Protein AF-A0A2X0VNX8-F1 (afdb_monomer)

Organism: NCBI:txid1660

Radius of gyration: 17.77 Å; Cα contacts (8 Å, |Δi|>4): 213; chains: 1; bounding box: 69×38×39 Å

Nearest PDB structures (foldseek):
  7u6z-assembly1_B  TM=7.159E-01  e=6.654E-01  Bordetella pertussis
  7ski-assembly2_B  TM=7.056E-01  e=8.041E-01  Bordetella pertussis
  7skk-assembly2_B  TM=7.018E-01  e=7.549E-01  Bordetella pertussis
  7vpd-assembly1_C  TM=4.291E-01  e=1.035E+00  Streptomyces coelicolor A3(2)
  7olc-assembly1_Lo  TM=3.989E-01  e=5.343E+00  Thermochaetoides thermophila DSM 1495

Sequence (149 aa):
MNAATTAQQRTSDTGKTRIRARIAHVGSEYRKDVTSGTCELCIADWSASIRDISFELTDVNTGATWQATTPTPHVDRWNDIWEVCVNPFQLSKALAHVSLVVDIDRLNDEDGRALIALGILEAVEACTRASAMVERLDGAYIHDDDWGE

Mean predicted aligned error: 11.37 Å

pLDDT: mean 73.62, std 20.5, range [32.38, 97.0]

Structure (mmCIF, N/CA/C/O backbone):
data_AF-A0A2X0VNX8-F1
#
_entry.id   AF-A0A2X0VNX8-F1
#
loop_
_atom_site.group_PDB
_atom_site.id
_atom_site.type_symbol
_atom_site.label_atom_id
_atom_site.label_alt_id
_atom_site.label_comp_id
_atom_site.label_asym_id
_atom_site.label_entity_id
_atom_site.label_seq_id
_atom_site.pdbx_PDB_ins_code
_atom_site.Cartn_x
_atom_site.Cartn_y
_atom_site.Cartn_z
_atom_site.occupancy
_atom_site.B_iso_or_equiv
_atom_site.auth_seq_id
_atom_site.auth_comp_id
_atom_site.auth_asym_id
_atom_site.auth_atom_id
_atom_site.pdbx_PDB_model_num
ATOM 1 N N . MET A 1 1 ? -48.510 -3.781 13.113 1.00 36.06 1 MET A N 1
ATOM 2 C CA . MET A 1 1 ? -47.719 -4.031 11.890 1.00 36.06 1 MET A CA 1
ATOM 3 C C . MET A 1 1 ? -46.326 -3.515 12.189 1.00 36.06 1 MET A C 1
ATOM 5 O O . MET A 1 1 ? -46.165 -2.317 12.365 1.00 36.06 1 MET A O 1
ATOM 9 N N . ASN A 1 2 ? -45.396 -4.433 12.448 1.00 32.38 2 ASN A N 1
ATOM 10 C CA . ASN A 1 2 ? -44.139 -4.147 13.138 1.00 32.38 2 ASN A CA 1
ATOM 11 C C . ASN A 1 2 ? -43.042 -3.774 12.138 1.00 32.38 2 ASN A C 1
ATOM 13 O O . ASN A 1 2 ? -42.879 -4.447 11.122 1.00 32.38 2 ASN A O 1
ATOM 17 N N . ALA A 1 3 ? -42.309 -2.707 12.455 1.00 34.09 3 ALA A N 1
ATOM 18 C CA . ALA A 1 3 ? -41.116 -2.285 11.743 1.00 34.09 3 ALA A CA 1
ATOM 19 C C . ALA A 1 3 ? -40.007 -3.328 11.939 1.00 34.09 3 ALA A C 1
ATOM 21 O O . ALA A 1 3 ? -39.673 -3.685 13.070 1.00 34.09 3 ALA A O 1
ATOM 22 N N . ALA A 1 4 ? -39.458 -3.829 10.835 1.00 35.97 4 ALA A N 1
ATOM 23 C CA . ALA A 1 4 ? -38.270 -4.663 10.846 1.00 35.97 4 ALA A CA 1
ATOM 24 C C . ALA A 1 4 ? -37.047 -3.758 11.041 1.00 35.97 4 ALA A C 1
ATOM 26 O O . ALA A 1 4 ? -36.583 -3.108 10.108 1.00 35.97 4 ALA A O 1
ATOM 27 N N . THR A 1 5 ? -36.550 -3.690 12.273 1.00 37.38 5 THR A N 1
ATOM 28 C CA . THR A 1 5 ? -35.223 -3.147 12.560 1.00 37.38 5 THR A CA 1
ATOM 29 C C . THR A 1 5 ? -34.203 -4.180 12.107 1.00 37.38 5 THR A C 1
ATOM 31 O O . THR A 1 5 ? -34.042 -5.223 12.742 1.00 37.38 5 THR A O 1
ATOM 34 N N . THR A 1 6 ? -33.534 -3.912 10.990 1.00 38.69 6 THR A N 1
ATOM 35 C CA . THR A 1 6 ? -32.386 -4.687 10.524 1.00 38.69 6 THR A CA 1
ATOM 36 C C . THR A 1 6 ? -31.292 -4.589 11.584 1.00 38.69 6 THR A C 1
ATOM 38 O O . THR A 1 6 ? -30.660 -3.547 11.751 1.00 38.69 6 THR A O 1
ATOM 41 N N . ALA A 1 7 ? -31.105 -5.663 12.351 1.00 37.47 7 ALA A N 1
ATOM 42 C CA . ALA A 1 7 ? -29.974 -5.820 13.249 1.00 37.47 7 ALA A CA 1
ATOM 43 C C . ALA A 1 7 ? -28.714 -5.953 12.388 1.00 37.47 7 ALA A C 1
ATOM 45 O O . ALA A 1 7 ? -28.382 -7.026 11.894 1.00 37.47 7 ALA A O 1
ATOM 46 N N . GLN A 1 8 ? -28.054 -4.823 12.152 1.00 43.25 8 GLN A N 1
ATOM 47 C CA .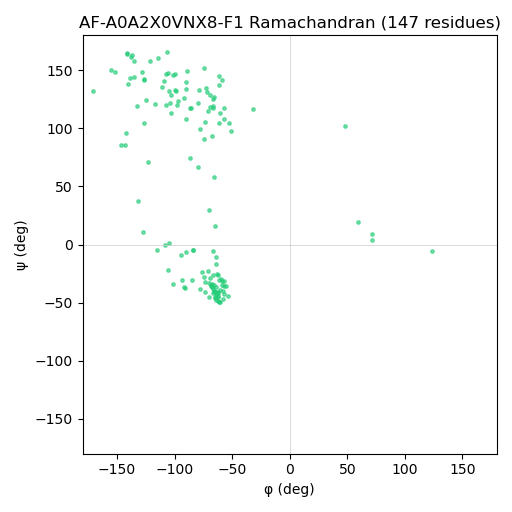 GLN A 1 8 ? -26.750 -4.766 11.516 1.00 43.25 8 GLN A CA 1
ATOM 48 C C . GLN A 1 8 ? -25.774 -5.544 12.401 1.00 43.25 8 GLN A C 1
ATOM 50 O O . GLN A 1 8 ? -25.537 -5.166 13.550 1.00 43.25 8 GLN A O 1
ATOM 55 N N . GLN A 1 9 ? -25.283 -6.670 11.879 1.00 41.38 9 GLN A N 1
ATOM 56 C CA . GLN A 1 9 ? -24.280 -7.526 12.503 1.00 41.38 9 GLN A CA 1
ATOM 57 C C . GLN A 1 9 ? -23.072 -6.691 12.943 1.00 41.38 9 GLN A C 1
ATOM 59 O O . GLN A 1 9 ? -22.173 -6.397 12.165 1.00 41.38 9 GLN A O 1
ATOM 64 N N . ARG A 1 10 ? -23.052 -6.322 14.225 1.00 44.16 10 ARG A N 1
ATOM 65 C CA . ARG A 1 10 ? -21.828 -6.091 14.987 1.00 44.16 10 ARG A CA 1
ATOM 66 C C . ARG A 1 10 ? -21.409 -7.439 15.557 1.00 44.16 10 ARG A C 1
ATOM 68 O O . ARG A 1 10 ? -21.627 -7.722 16.731 1.00 44.16 10 ARG A O 1
ATOM 75 N N . THR A 1 11 ? -20.877 -8.303 14.704 1.00 44.53 11 THR A N 1
ATOM 76 C CA . THR A 1 11 ? -19.912 -9.296 15.173 1.00 44.53 11 THR A CA 1
ATOM 77 C C . THR A 1 11 ? -18.686 -8.511 15.608 1.00 44.53 11 THR A C 1
ATOM 79 O O . THR A 1 11 ? -18.135 -7.743 14.830 1.00 44.53 11 THR A O 1
ATOM 82 N N . SER A 1 12 ? -18.355 -8.604 16.887 1.00 46.59 12 SER A N 1
ATOM 83 C CA . SER A 1 12 ? -17.299 -7.839 17.534 1.00 46.59 12 SER A CA 1
ATOM 84 C C . SER A 1 12 ? -15.941 -8.060 16.847 1.00 46.59 12 SER A C 1
ATOM 86 O O . SER A 1 12 ? -15.354 -9.129 16.984 1.00 46.59 12 SER A O 1
ATOM 88 N N . ASP A 1 13 ? -15.469 -7.032 16.129 1.00 54.34 13 ASP A N 1
ATOM 89 C CA . ASP A 1 13 ? -14.115 -6.828 15.576 1.00 54.34 13 ASP A CA 1
ATOM 90 C C . ASP A 1 13 ? -13.073 -6.668 16.703 1.00 54.34 13 ASP A C 1
ATOM 92 O O . ASP A 1 13 ? -12.409 -5.639 16.844 1.00 54.34 13 ASP A O 1
ATOM 96 N N . THR A 1 14 ? -12.949 -7.650 17.590 1.00 63.06 14 THR A N 1
ATOM 97 C CA . THR A 1 14 ? -11.932 -7.599 18.645 1.00 63.06 14 THR A CA 1
ATOM 98 C C . THR A 1 14 ? -10.573 -7.892 18.010 1.00 63.06 14 THR A C 1
ATOM 100 O O . THR A 1 14 ? -10.195 -9.049 17.882 1.00 63.06 14 THR A O 1
ATOM 103 N N . GLY A 1 15 ? -9.878 -6.845 17.561 1.00 81.06 15 GLY A N 1
ATOM 104 C CA . GLY A 1 15 ? -8.528 -6.938 16.995 1.00 81.06 15 GLY A CA 1
ATOM 105 C C . GLY A 1 15 ? -8.365 -6.374 15.584 1.00 81.06 15 GLY A C 1
ATOM 106 O O . GLY A 1 15 ? -7.236 -6.282 15.126 1.00 81.06 15 GLY A O 1
ATOM 107 N N . LYS A 1 16 ? -9.435 -5.940 14.903 1.00 90.44 16 LYS A N 1
ATOM 108 C CA . LYS A 1 16 ? -9.335 -5.327 13.566 1.00 90.44 16 LYS A CA 1
ATOM 109 C C . LYS A 1 16 ? -9.406 -3.809 13.636 1.00 90.44 16 LYS A C 1
ATOM 111 O O . LYS A 1 16 ? -10.142 -3.248 14.447 1.00 90.44 16 LYS A O 1
ATOM 116 N N . THR A 1 17 ? -8.689 -3.141 12.743 1.00 93.62 17 THR A N 1
ATOM 117 C CA . THR A 1 17 ? -8.809 -1.703 12.529 1.00 93.62 17 THR A CA 1
ATOM 118 C C . THR A 1 17 ? -8.790 -1.337 11.051 1.00 93.62 17 THR A C 1
ATOM 120 O O . THR A 1 17 ? -8.381 -2.119 10.195 1.00 93.62 17 THR A O 1
ATOM 123 N N . ARG A 1 18 ? -9.267 -0.130 10.744 1.00 96.38 18 ARG A N 1
ATOM 124 C CA . ARG A 1 18 ? -9.279 0.428 9.397 1.00 96.38 18 ARG A CA 1
ATOM 125 C C . ARG A 1 18 ? -8.161 1.448 9.248 1.00 96.38 18 ARG A C 1
ATOM 127 O O . ARG A 1 18 ? -8.094 2.402 10.022 1.00 96.38 18 ARG A O 1
ATOM 134 N N . ILE A 1 19 ? -7.353 1.299 8.206 1.00 96.19 19 ILE A N 1
ATOM 135 C CA . ILE A 1 19 ? -6.232 2.190 7.909 1.00 96.19 19 ILE A CA 1
ATOM 136 C C . ILE A 1 19 ? -6.363 2.837 6.527 1.00 96.19 19 ILE A C 1
ATOM 138 O O . ILE A 1 19 ? -7.031 2.324 5.627 1.00 96.19 19 ILE A O 1
ATOM 142 N N . ARG A 1 20 ? -5.683 3.967 6.352 1.00 96.69 20 ARG A N 1
ATOM 143 C CA . ARG A 1 20 ? -5.268 4.506 5.055 1.00 96.69 20 ARG A CA 1
ATOM 144 C C . ARG A 1 20 ? -3.777 4.269 4.904 1.00 96.69 20 ARG A C 1
ATOM 146 O O . ARG A 1 20 ? -3.023 4.595 5.814 1.00 96.69 20 ARG A O 1
ATOM 153 N N . ALA A 1 21 ? -3.361 3.745 3.762 1.00 95.06 21 ALA A N 1
ATOM 154 C CA . ALA A 1 21 ? -1.951 3.662 3.415 1.00 95.06 21 ALA A CA 1
ATOM 155 C C . ALA A 1 21 ? -1.602 4.790 2.439 1.00 95.06 21 ALA A C 1
ATOM 157 O O . ALA A 1 21 ? -2.416 5.163 1.596 1.00 95.06 21 ALA A O 1
ATOM 158 N N . ARG A 1 22 ? -0.391 5.333 2.533 1.00 94.31 22 ARG A N 1
ATOM 159 C CA . ARG A 1 22 ? 0.195 6.196 1.501 1.00 94.31 22 ARG A CA 1
ATOM 160 C C . ARG A 1 22 ? 1.635 5.793 1.257 1.00 94.31 22 ARG A C 1
ATOM 162 O O . ARG A 1 22 ? 2.338 5.460 2.203 1.00 94.31 22 ARG A O 1
ATOM 169 N N . ILE A 1 23 ? 2.089 5.884 0.013 1.00 90.00 23 ILE A N 1
ATOM 170 C CA . ILE A 1 23 ? 3.516 5.745 -0.285 1.00 90.00 23 ILE A CA 1
ATOM 171 C C . ILE A 1 23 ? 4.232 6.978 0.275 1.00 90.00 23 ILE A C 1
ATOM 173 O O . ILE A 1 23 ? 3.926 8.107 -0.112 1.00 90.00 23 ILE A O 1
ATOM 177 N N . ALA A 1 24 ? 5.149 6.754 1.209 1.00 88.94 24 ALA A N 1
ATOM 178 C CA . ALA A 1 24 ? 5.984 7.773 1.831 1.00 88.94 24 ALA A CA 1
ATOM 179 C C . ALA A 1 24 ? 7.307 7.961 1.075 1.00 88.94 24 ALA A C 1
ATOM 181 O O . ALA A 1 24 ? 7.776 9.089 0.933 1.00 88.94 24 ALA A O 1
ATOM 182 N N . HIS A 1 25 ? 7.890 6.871 0.573 1.00 84.31 25 HIS A N 1
ATOM 183 C CA . HIS A 1 25 ? 9.164 6.877 -0.142 1.00 84.31 25 HIS A CA 1
ATOM 184 C C . HIS A 1 25 ? 9.226 5.728 -1.154 1.00 84.31 25 HIS A C 1
ATOM 186 O O . HIS A 1 25 ? 8.639 4.672 -0.929 1.00 84.31 25 HIS A O 1
ATOM 192 N N . VAL A 1 26 ? 9.942 5.944 -2.258 1.00 78.06 26 VAL A N 1
ATOM 193 C CA . VAL A 1 26 ? 10.306 4.899 -3.221 1.00 78.06 26 VAL A CA 1
ATOM 194 C C . VAL A 1 26 ? 11.817 4.973 -3.397 1.00 78.06 26 VAL A C 1
ATOM 196 O O . VAL A 1 26 ? 12.320 5.898 -4.039 1.00 78.06 26 VAL A O 1
ATOM 199 N N . GLY A 1 27 ? 12.537 4.032 -2.795 1.00 73.81 27 GLY A N 1
ATOM 200 C CA . GLY A 1 27 ? 13.975 3.897 -2.950 1.00 73.81 27 GLY A CA 1
ATOM 201 C C . GLY A 1 27 ? 14.313 3.345 -4.326 1.00 73.81 27 GLY A C 1
ATOM 202 O O . GLY A 1 27 ? 13.701 2.387 -4.792 1.00 73.81 27 GLY A O 1
ATOM 203 N N . SER A 1 28 ? 15.302 3.948 -4.980 1.00 69.50 28 SER A N 1
ATOM 204 C CA . SER A 1 28 ? 15.831 3.504 -6.270 1.00 69.50 28 SER A CA 1
ATOM 205 C C . SER A 1 28 ? 17.348 3.359 -6.188 1.00 69.50 28 SER A C 1
ATOM 207 O O . SER A 1 28 ? 18.022 4.096 -5.464 1.00 69.50 28 SER A O 1
ATOM 209 N N . GLU A 1 29 ? 17.914 2.420 -6.942 1.00 63.34 29 GLU A N 1
ATOM 210 C CA . GLU A 1 29 ? 19.365 2.353 -7.153 1.00 63.34 29 GLU A CA 1
ATOM 211 C C . GLU A 1 29 ? 19.907 3.596 -7.881 1.00 63.34 29 GLU A C 1
ATOM 213 O O . GLU A 1 29 ? 21.069 3.974 -7.693 1.00 63.34 29 GLU A O 1
ATOM 218 N N . TYR A 1 30 ? 19.062 4.278 -8.661 1.00 56.34 30 TYR A N 1
ATOM 219 C CA . TYR A 1 30 ? 19.393 5.558 -9.263 1.00 56.34 30 TYR A CA 1
ATOM 220 C C . TYR A 1 30 ? 19.070 6.680 -8.280 1.00 56.34 30 TYR A C 1
ATOM 222 O O . TYR A 1 30 ? 17.930 6.925 -7.910 1.00 56.34 30 TYR A O 1
ATOM 230 N N . ARG A 1 31 ? 20.115 7.409 -7.885 1.00 53.94 31 ARG A N 1
ATOM 231 C CA . ARG A 1 31 ? 20.114 8.467 -6.861 1.00 53.94 31 ARG A CA 1
ATOM 232 C C . ARG A 1 31 ? 19.375 9.762 -7.270 1.00 53.94 31 ARG A C 1
ATOM 234 O O . ARG A 1 31 ? 19.808 10.852 -6.899 1.00 53.94 31 ARG A O 1
ATOM 241 N N . LYS A 1 32 ? 18.350 9.682 -8.119 1.00 55.22 32 LYS A N 1
ATOM 242 C CA . LYS A 1 32 ? 17.497 10.820 -8.492 1.00 55.22 32 LYS A CA 1
ATOM 243 C C . LYS A 1 32 ? 16.140 10.655 -7.826 1.00 55.22 32 LYS A C 1
ATOM 245 O O . LYS A 1 32 ? 15.683 9.536 -7.686 1.00 55.22 32 LYS A O 1
ATOM 250 N N . ASP A 1 33 ? 15.510 11.767 -7.462 1.00 52.94 33 ASP A N 1
ATOM 251 C CA . ASP A 1 33 ? 14.145 11.800 -6.930 1.00 52.94 33 ASP A CA 1
ATOM 252 C C . ASP A 1 33 ? 13.121 11.930 -8.067 1.00 52.94 33 ASP A C 1
ATOM 254 O O . ASP A 1 33 ? 13.397 12.562 -9.096 1.00 52.94 33 ASP A O 1
ATOM 258 N N . VAL A 1 34 ? 11.915 11.377 -7.890 1.00 54.31 34 VAL A N 1
ATOM 259 C CA . VAL A 1 34 ? 10.822 11.603 -8.845 1.00 54.31 34 VAL A CA 1
ATOM 260 C C . VAL A 1 34 ? 10.182 12.966 -8.587 1.00 54.31 34 VAL A C 1
ATOM 262 O O . VAL A 1 34 ? 9.636 13.228 -7.519 1.00 54.31 34 VAL A O 1
ATOM 265 N N . THR A 1 35 ? 10.191 13.820 -9.608 1.00 51.00 35 THR A N 1
ATOM 266 C CA . THR A 1 35 ? 9.400 15.057 -9.645 1.00 51.00 35 THR A CA 1
ATOM 267 C C . THR A 1 35 ? 8.224 14.895 -10.612 1.00 51.00 35 THR A C 1
ATOM 269 O O . THR A 1 35 ? 8.188 13.960 -11.410 1.00 51.00 35 THR A O 1
ATOM 272 N N . SER A 1 36 ? 7.239 15.796 -10.569 1.00 44.47 36 SER A N 1
ATOM 273 C CA . SER A 1 36 ? 5.976 15.711 -11.328 1.00 44.47 36 SER A CA 1
ATOM 274 C C . SER A 1 36 ? 6.094 15.778 -12.869 1.00 44.47 36 SER A C 1
ATOM 276 O O . SER A 1 36 ? 5.088 15.981 -13.545 1.00 44.47 36 SER A O 1
ATOM 278 N N . GLY A 1 37 ? 7.292 15.591 -13.439 1.00 47.94 37 GLY A N 1
ATOM 279 C CA . GLY A 1 37 ? 7.585 15.623 -14.878 1.00 47.94 37 GLY A CA 1
ATOM 280 C C . GLY A 1 37 ? 8.323 14.395 -15.429 1.00 47.94 37 GLY A C 1
ATOM 281 O O . GLY A 1 37 ? 8.797 14.440 -16.563 1.00 47.94 37 GLY A O 1
ATOM 282 N N . THR A 1 38 ? 8.463 13.313 -14.659 1.00 59.06 38 THR A N 1
ATOM 283 C CA . THR A 1 38 ? 9.152 12.094 -15.117 1.00 59.06 38 THR A CA 1
ATOM 284 C C . THR A 1 38 ? 8.320 11.336 -16.166 1.00 59.06 38 THR A C 1
ATOM 286 O O . THR A 1 38 ? 7.127 11.112 -15.979 1.00 59.06 38 THR A O 1
ATOM 289 N N . CYS A 1 39 ? 8.948 10.955 -17.285 1.00 50.09 39 CYS A N 1
ATOM 290 C CA . CYS A 1 39 ? 8.288 10.345 -18.446 1.00 50.09 39 CYS A CA 1
ATOM 291 C C . CYS A 1 39 ? 7.885 8.871 -18.220 1.00 50.09 39 CYS A C 1
ATOM 293 O O . CYS A 1 39 ? 8.574 8.168 -17.493 1.00 50.09 39 CYS A O 1
ATOM 295 N N . GLU A 1 40 ? 6.837 8.353 -18.881 1.00 48.94 40 GLU A N 1
ATOM 296 C CA . GLU A 1 40 ? 6.396 6.944 -18.716 1.00 48.94 40 GLU A CA 1
ATOM 297 C C . GLU A 1 40 ? 7.489 5.904 -19.031 1.00 48.94 40 GLU A C 1
ATOM 299 O O . GLU A 1 40 ? 7.604 4.905 -18.327 1.00 48.94 40 GLU A O 1
ATOM 304 N N . LEU A 1 41 ? 8.353 6.157 -20.020 1.00 50.31 41 LEU A N 1
ATOM 305 C CA . LEU A 1 41 ? 9.518 5.302 -20.310 1.00 50.31 41 LEU A CA 1
ATOM 306 C C . LEU A 1 41 ? 10.582 5.358 -19.205 1.00 50.31 41 LEU A C 1
ATOM 308 O O . LEU A 1 41 ? 11.199 4.351 -18.880 1.00 50.31 41 LEU A O 1
ATOM 312 N N . CYS A 1 42 ? 10.747 6.527 -18.590 1.00 54.62 42 CYS A N 1
ATOM 313 C CA . CYS A 1 42 ? 11.610 6.736 -17.439 1.00 54.62 42 CYS A CA 1
ATOM 314 C C . CYS A 1 42 ? 11.060 5.986 -16.208 1.00 54.62 42 CYS A C 1
ATOM 316 O O . CYS A 1 42 ? 11.823 5.612 -15.333 1.00 54.62 42 CYS A O 1
ATOM 318 N N . ILE A 1 43 ? 9.744 5.747 -16.143 1.00 55.00 43 ILE A N 1
ATOM 319 C CA . ILE A 1 43 ? 9.085 4.977 -15.077 1.00 55.00 43 ILE A CA 1
ATOM 320 C C . ILE A 1 43 ? 9.285 3.469 -15.278 1.00 55.00 43 ILE A C 1
ATOM 322 O O . ILE A 1 43 ? 9.498 2.764 -14.297 1.00 55.00 43 ILE A O 1
ATOM 326 N N . ALA A 1 44 ? 9.247 2.976 -16.521 1.00 53.66 44 ALA A N 1
ATOM 327 C CA . ALA A 1 44 ? 9.540 1.570 -16.815 1.00 53.66 44 ALA A CA 1
ATOM 328 C C . ALA A 1 44 ? 10.988 1.213 -16.440 1.00 53.66 44 ALA A C 1
ATOM 330 O O . ALA A 1 44 ? 11.214 0.224 -15.748 1.00 53.66 44 ALA A O 1
ATOM 331 N N . ASP A 1 45 ? 11.942 2.072 -16.804 1.00 53.50 45 ASP A N 1
ATOM 332 C CA . ASP A 1 45 ? 13.353 1.932 -16.418 1.00 53.50 45 ASP A CA 1
ATOM 333 C C . ASP A 1 45 ? 13.523 1.975 -14.888 1.00 53.50 45 ASP A C 1
ATOM 335 O O . ASP A 1 45 ? 14.240 1.173 -14.305 1.00 53.50 45 ASP A O 1
ATOM 339 N N . TRP A 1 46 ? 12.763 2.835 -14.199 1.00 57.53 46 TRP A N 1
ATOM 340 C CA . TRP A 1 46 ? 12.777 2.885 -12.737 1.00 57.53 46 TRP A CA 1
ATOM 341 C C . TRP A 1 46 ? 12.136 1.678 -12.067 1.00 57.53 46 TRP A C 1
ATOM 343 O O . TRP A 1 46 ? 12.597 1.307 -10.998 1.00 57.53 46 TRP A O 1
ATOM 353 N N . SER A 1 47 ? 11.105 1.061 -12.650 1.00 58.09 47 SER A N 1
ATOM 354 C CA . SER A 1 47 ? 10.466 -0.125 -12.061 1.00 58.09 47 SER A CA 1
ATOM 355 C C . SER A 1 47 ? 11.432 -1.303 -11.924 1.00 58.09 47 SER A C 1
ATOM 357 O O . SER A 1 47 ? 11.337 -2.048 -10.955 1.00 58.09 47 SER A O 1
ATOM 359 N N . ALA A 1 48 ? 12.415 -1.409 -12.825 1.00 59.09 48 ALA A N 1
ATOM 360 C CA . ALA A 1 48 ? 13.509 -2.371 -12.711 1.00 59.09 48 ALA A CA 1
ATOM 361 C C . ALA A 1 48 ? 14.501 -2.016 -11.583 1.00 59.09 48 ALA A C 1
ATOM 363 O O . ALA A 1 48 ? 15.188 -2.887 -11.069 1.00 59.09 48 ALA A O 1
ATOM 364 N N . SER A 1 49 ? 14.547 -0.747 -11.182 1.00 64.88 49 SER A N 1
ATOM 365 C CA . SER A 1 49 ? 15.553 -0.142 -10.305 1.00 64.88 49 SER A CA 1
ATOM 366 C C . SER A 1 49 ? 15.040 0.205 -8.896 1.00 64.88 49 SER A C 1
ATOM 368 O O . SER A 1 49 ? 15.802 0.748 -8.089 1.00 64.88 49 SER A O 1
ATOM 370 N N . ILE A 1 50 ? 13.760 -0.043 -8.586 1.00 71.50 50 ILE A N 1
ATOM 371 C CA . ILE A 1 50 ? 13.186 0.182 -7.247 1.00 71.50 50 ILE A CA 1
ATOM 372 C C . ILE A 1 50 ? 13.776 -0.842 -6.271 1.00 71.50 50 ILE A C 1
ATOM 374 O O . ILE A 1 50 ? 13.746 -2.037 -6.531 1.00 71.50 50 ILE A O 1
ATOM 378 N N . ARG A 1 51 ? 14.290 -0.363 -5.134 1.00 74.00 51 ARG A N 1
ATOM 379 C CA . ARG A 1 51 ? 14.852 -1.192 -4.051 1.00 74.00 51 ARG A CA 1
ATOM 380 C C . A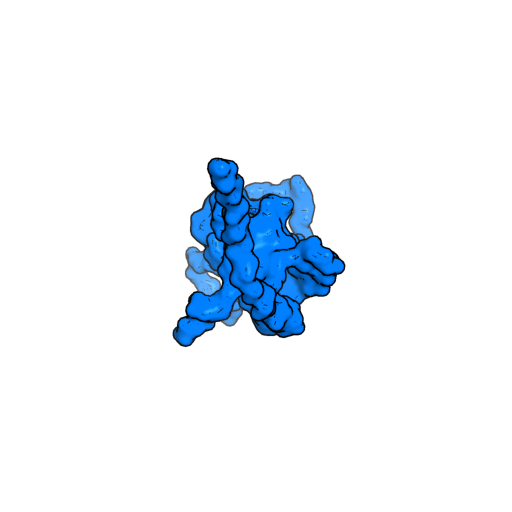RG A 1 51 ? 13.914 -1.371 -2.872 1.00 74.00 51 ARG A C 1
ATOM 38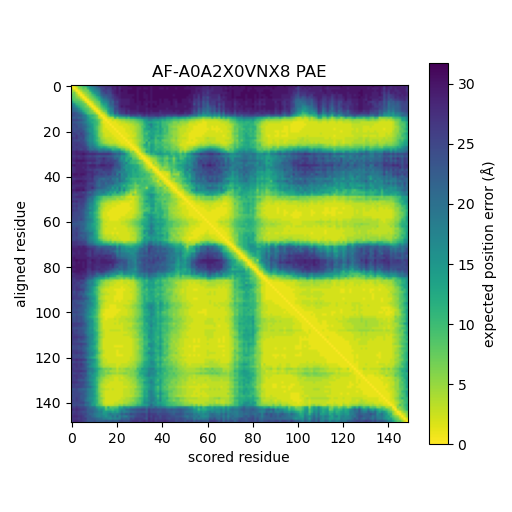2 O O . ARG A 1 51 ? 13.958 -2.373 -2.169 1.00 74.00 51 ARG A O 1
ATOM 389 N N . ASP A 1 52 ? 13.137 -0.343 -2.586 1.00 77.44 52 ASP A N 1
ATOM 390 C CA . ASP A 1 52 ? 12.256 -0.333 -1.434 1.00 77.44 52 ASP A CA 1
ATOM 391 C C . ASP A 1 52 ? 11.094 0.617 -1.680 1.00 77.44 52 ASP A C 1
ATOM 393 O O . ASP A 1 52 ? 11.200 1.611 -2.403 1.00 77.44 52 ASP A O 1
ATOM 397 N N . ILE A 1 53 ? 9.960 0.289 -1.073 1.00 82.69 53 ILE A N 1
ATOM 398 C CA . ILE A 1 53 ? 8.813 1.181 -0.985 1.00 82.69 53 ILE A CA 1
ATOM 399 C C . ILE A 1 53 ? 8.469 1.296 0.492 1.00 82.69 53 ILE A C 1
ATOM 401 O O . ILE A 1 53 ? 8.244 0.296 1.176 1.00 82.69 53 ILE A O 1
ATOM 405 N N . SER A 1 54 ? 8.428 2.526 0.988 1.00 88.31 54 SER A N 1
ATOM 406 C CA . SER A 1 54 ? 7.944 2.814 2.332 1.00 88.31 54 SER A CA 1
ATOM 407 C C . SER A 1 54 ? 6.512 3.308 2.264 1.00 88.31 54 SER A C 1
ATOM 409 O O . SER A 1 54 ? 6.183 4.213 1.492 1.00 88.31 54 SER A O 1
ATOM 411 N N . PHE A 1 55 ? 5.673 2.755 3.124 1.00 92.19 55 PHE A N 1
ATOM 412 C CA . PHE A 1 55 ? 4.300 3.153 3.343 1.00 92.19 55 PHE A CA 1
ATOM 413 C C . PHE A 1 55 ? 4.157 3.798 4.712 1.00 92.19 55 PHE A C 1
ATOM 415 O O . PHE A 1 55 ? 4.611 3.258 5.719 1.00 92.19 55 PHE A O 1
ATOM 422 N N . GLU A 1 56 ? 3.428 4.905 4.754 1.00 96.31 56 GLU A N 1
ATOM 423 C CA . GLU A 1 56 ? 2.825 5.358 5.995 1.00 96.31 56 GLU A CA 1
ATOM 424 C C . GLU A 1 56 ? 1.415 4.782 6.106 1.00 96.31 56 GLU A C 1
ATOM 426 O O . GLU A 1 56 ? 0.581 4.965 5.214 1.00 96.31 56 GLU A O 1
ATOM 431 N N . LEU A 1 57 ? 1.153 4.111 7.222 1.00 96.00 57 LEU A N 1
ATOM 432 C CA . LEU A 1 57 ? -0.133 3.535 7.582 1.00 96.00 57 LEU A CA 1
ATOM 433 C C . LEU A 1 57 ? -0.769 4.439 8.636 1.00 96.00 57 LEU A C 1
ATOM 435 O O . LEU A 1 57 ? -0.172 4.691 9.678 1.00 96.00 57 LEU A O 1
ATOM 439 N N . THR A 1 58 ? -1.961 4.957 8.369 1.00 97.00 58 THR A N 1
ATOM 440 C CA . THR A 1 58 ? -2.699 5.841 9.278 1.00 97.00 58 THR A CA 1
ATOM 441 C C . THR A 1 58 ? -4.001 5.181 9.693 1.00 97.00 58 THR A C 1
ATOM 443 O O . THR A 1 58 ? -4.845 4.900 8.843 1.00 97.00 58 THR A O 1
ATOM 446 N N . ASP A 1 59 ? -4.201 4.976 10.988 1.00 95.88 59 ASP A N 1
ATOM 447 C CA . ASP A 1 59 ? -5.476 4.504 11.519 1.00 95.88 59 ASP A CA 1
ATOM 448 C C . ASP A 1 59 ? -6.564 5.564 11.308 1.00 95.88 59 ASP A C 1
ATOM 450 O O . ASP A 1 59 ? -6.411 6.733 11.671 1.00 95.88 59 ASP A O 1
ATOM 454 N N . VAL A 1 60 ? -7.675 5.157 10.697 1.00 95.31 60 VAL A N 1
ATOM 455 C CA . VAL A 1 60 ? -8.751 6.068 10.285 1.00 95.31 60 VAL A CA 1
ATOM 456 C C . VAL A 1 60 ? -9.505 6.646 11.481 1.00 95.31 60 VAL A C 1
ATOM 458 O O . VAL A 1 60 ? -10.032 7.754 11.389 1.00 95.31 60 VAL A O 1
ATOM 461 N N . ASN A 1 61 ? -9.575 5.917 12.593 1.00 90.75 61 ASN A N 1
ATOM 462 C CA . ASN A 1 61 ? -10.389 6.295 13.745 1.00 90.75 61 ASN A CA 1
ATOM 463 C C . ASN A 1 61 ? -9.605 7.134 14.760 1.00 90.75 61 ASN A C 1
ATOM 465 O O . ASN A 1 61 ? -10.158 8.044 15.374 1.00 90.75 61 ASN A O 1
ATOM 469 N N . THR A 1 62 ? -8.327 6.821 14.948 1.00 93.44 62 THR A N 1
ATOM 470 C CA . THR A 1 62 ? -7.461 7.401 15.982 1.00 93.44 62 THR A CA 1
ATOM 471 C C . THR A 1 62 ? -6.448 8.393 15.421 1.00 93.44 62 THR A C 1
ATOM 473 O O . THR A 1 62 ? -5.949 9.234 16.165 1.00 93.44 62 THR A O 1
ATOM 476 N N . GLY A 1 63 ? -6.136 8.316 14.122 1.00 94.06 63 GLY A N 1
ATOM 477 C CA . GLY A 1 63 ? -5.087 9.117 13.492 1.00 94.06 63 GLY A CA 1
ATOM 478 C C . GLY A 1 63 ? -3.668 8.697 13.878 1.00 94.06 63 GLY A C 1
ATOM 479 O O . GLY A 1 63 ? -2.719 9.406 13.546 1.00 94.06 63 GLY A O 1
ATOM 480 N N . ALA A 1 64 ? -3.503 7.570 14.578 1.00 95.06 64 ALA A N 1
ATOM 481 C CA . ALA A 1 64 ? -2.191 7.000 14.844 1.00 95.06 64 ALA A CA 1
ATOM 482 C C . ALA A 1 64 ? -1.502 6.628 13.523 1.00 95.06 64 ALA A C 1
ATOM 484 O O . ALA A 1 64 ? -2.161 6.242 12.555 1.00 95.06 64 ALA A O 1
ATOM 485 N N . THR A 1 65 ? -0.180 6.793 13.473 1.00 96.44 65 THR A N 1
ATOM 486 C CA . THR A 1 65 ? 0.609 6.580 12.256 1.00 96.44 65 THR A CA 1
ATOM 487 C C . THR A 1 65 ? 1.747 5.614 12.520 1.00 96.44 65 THR A C 1
ATOM 489 O O . THR A 1 65 ? 2.380 5.655 13.575 1.00 96.44 65 THR A O 1
ATOM 492 N N . TRP A 1 66 ? 2.015 4.768 11.534 1.00 96.12 66 TRP A N 1
ATOM 493 C CA . TRP A 1 66 ? 3.132 3.840 11.527 1.00 96.12 66 TRP A CA 1
ATOM 494 C C . TRP A 1 66 ? 3.820 3.866 10.169 1.00 96.12 66 TRP A C 1
ATOM 496 O O . TRP A 1 66 ? 3.217 4.234 9.162 1.00 96.12 66 TRP A O 1
ATOM 506 N N . GLN A 1 67 ? 5.080 3.446 10.148 1.00 94.00 67 GLN A N 1
ATOM 507 C CA . GLN A 1 67 ? 5.842 3.255 8.920 1.00 94.00 67 GLN A CA 1
ATOM 508 C C . GLN A 1 67 ? 6.063 1.764 8.682 1.00 94.00 67 GLN A C 1
ATOM 510 O O . GLN A 1 67 ? 6.309 1.001 9.622 1.00 94.00 67 GLN A O 1
ATOM 515 N N . ALA A 1 68 ? 5.973 1.376 7.419 1.00 91.12 68 ALA A N 1
ATOM 516 C CA . ALA A 1 68 ? 6.248 0.040 6.929 1.00 91.12 68 ALA A CA 1
ATOM 517 C C . ALA A 1 68 ? 7.140 0.173 5.700 1.00 91.12 68 ALA A C 1
ATOM 519 O O . ALA A 1 68 ? 6.733 0.792 4.722 1.00 91.12 68 ALA A O 1
ATOM 520 N N . THR A 1 69 ? 8.341 -0.388 5.734 1.00 85.62 69 THR A N 1
ATOM 521 C CA . THR A 1 69 ? 9.181 -0.468 4.538 1.00 85.62 69 THR A CA 1
ATOM 522 C C . THR A 1 69 ? 9.189 -1.905 4.080 1.00 85.62 69 THR A C 1
ATOM 524 O O . THR A 1 69 ? 9.619 -2.783 4.823 1.00 85.62 69 THR A O 1
ATOM 527 N N . THR A 1 70 ? 8.730 -2.139 2.858 1.00 75.25 70 THR A N 1
ATOM 528 C CA . THR A 1 70 ? 8.947 -3.413 2.183 1.00 75.25 70 THR A CA 1
ATOM 529 C C . THR A 1 70 ? 10.257 -3.290 1.418 1.00 75.25 70 THR A C 1
ATOM 531 O O . THR A 1 70 ? 10.292 -2.546 0.428 1.00 75.25 70 THR A O 1
ATOM 534 N N . PRO A 1 71 ? 11.347 -3.948 1.858 1.00 64.81 71 PRO A N 1
ATOM 535 C CA . PRO A 1 71 ? 12.457 -4.185 0.945 1.00 64.81 71 PRO A CA 1
ATOM 536 C C . PRO A 1 71 ? 11.911 -4.987 -0.240 1.00 64.81 71 PRO A C 1
ATOM 538 O O . PRO A 1 71 ? 11.060 -5.853 -0.026 1.00 64.81 71 PRO A O 1
ATOM 541 N N . THR A 1 72 ? 12.358 -4.723 -1.472 1.00 62.84 72 THR A N 1
ATOM 542 C CA . THR A 1 72 ? 12.129 -5.700 -2.542 1.00 62.84 72 THR A CA 1
ATOM 543 C C . THR A 1 72 ? 12.766 -7.009 -2.075 1.00 62.84 72 THR A C 1
ATOM 545 O O . THR A 1 72 ? 13.965 -7.035 -1.772 1.00 62.84 72 THR A O 1
ATOM 548 N N . PRO A 1 73 ? 11.986 -8.085 -1.885 1.00 48.28 73 PRO A N 1
ATOM 549 C CA . PRO A 1 73 ? 12.510 -9.307 -1.315 1.00 48.28 73 PRO A CA 1
ATOM 550 C C . PRO A 1 73 ? 13.242 -10.082 -2.410 1.00 48.28 73 PRO A C 1
ATOM 552 O O . PRO A 1 73 ? 12.759 -11.126 -2.797 1.00 48.28 73 PRO A O 1
ATOM 555 N N . HIS A 1 74 ? 14.366 -9.577 -2.932 1.00 43.50 74 HIS A N 1
ATOM 556 C CA . HIS A 1 74 ? 15.451 -10.372 -3.519 1.00 43.50 74 HIS A CA 1
ATOM 557 C C . HIS A 1 74 ? 16.695 -9.513 -3.826 1.00 43.50 74 HIS A C 1
ATOM 559 O O . HIS A 1 74 ? 16.637 -8.443 -4.417 1.00 43.50 74 HIS A O 1
ATOM 565 N N . VAL A 1 75 ? 17.864 -10.012 -3.410 1.00 42.12 75 VAL A N 1
ATOM 566 C CA . VAL A 1 75 ? 19.187 -9.554 -3.862 1.00 42.12 75 VAL A CA 1
ATOM 567 C C . VAL A 1 75 ? 19.885 -10.783 -4.429 1.00 42.12 75 VAL A C 1
ATOM 569 O O . VAL A 1 75 ? 20.783 -11.341 -3.807 1.00 42.12 75 VAL A O 1
ATOM 572 N N . ASP A 1 76 ? 19.426 -11.262 -5.582 1.00 36.47 76 ASP A N 1
ATOM 573 C CA . ASP A 1 76 ? 20.143 -12.283 -6.343 1.00 36.47 76 ASP A CA 1
ATOM 574 C C . ASP A 1 76 ? 20.064 -12.011 -7.849 1.00 36.47 76 ASP A C 1
ATOM 576 O O . ASP A 1 76 ? 19.336 -11.133 -8.305 1.00 36.47 76 ASP A O 1
ATOM 580 N N . ARG A 1 77 ? 20.926 -12.683 -8.623 1.00 36.09 77 ARG A N 1
ATOM 581 C CA . ARG A 1 77 ? 21.279 -12.312 -10.005 1.00 36.09 77 ARG A CA 1
ATOM 582 C C . ARG A 1 77 ? 20.060 -12.126 -10.925 1.00 36.09 77 ARG A C 1
ATOM 584 O O . ARG A 1 77 ? 19.515 -13.087 -11.460 1.00 36.09 77 ARG A O 1
ATOM 591 N N . TRP A 1 78 ? 19.779 -10.851 -11.172 1.00 44.62 78 TRP A N 1
ATOM 592 C CA . TRP A 1 78 ? 18.891 -10.253 -12.165 1.00 44.62 78 TRP A CA 1
ATOM 593 C C . TRP A 1 78 ? 18.800 -11.058 -13.471 1.00 44.62 78 TRP A 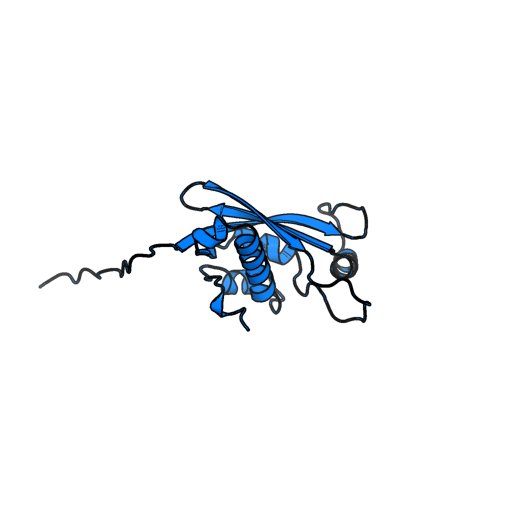C 1
ATOM 595 O O . TRP A 1 78 ? 19.792 -11.200 -14.195 1.00 44.62 78 TRP A O 1
ATOM 605 N N . ASN A 1 79 ? 17.608 -11.569 -13.779 1.00 33.44 79 ASN A N 1
ATOM 606 C CA . ASN A 1 79 ? 17.260 -12.005 -15.128 1.00 33.44 79 ASN A CA 1
ATOM 607 C C . ASN A 1 79 ? 15.764 -11.744 -15.393 1.00 33.44 79 ASN A C 1
ATOM 609 O O . ASN A 1 79 ? 14.914 -12.604 -15.185 1.00 33.44 79 ASN A O 1
ATOM 613 N N . ASP A 1 80 ? 15.479 -10.518 -15.830 1.00 36.50 80 ASP A N 1
ATOM 614 C CA . ASP A 1 80 ? 14.423 -10.135 -16.778 1.00 36.50 80 ASP A CA 1
ATOM 615 C C . ASP A 1 80 ? 12.936 -10.423 -16.495 1.00 36.50 80 ASP A C 1
ATOM 617 O O . ASP A 1 80 ? 12.143 -10.338 -17.435 1.00 36.50 80 ASP A O 1
ATOM 621 N N . ILE A 1 81 ? 12.490 -10.678 -15.257 1.00 38.78 81 ILE A N 1
ATOM 622 C CA . ILE A 1 81 ? 11.043 -10.743 -14.944 1.00 38.78 81 ILE A CA 1
ATOM 623 C C . ILE A 1 81 ? 10.742 -10.144 -13.546 1.00 38.78 81 ILE A C 1
ATOM 625 O O . ILE A 1 81 ? 10.687 -10.864 -12.562 1.00 38.78 81 ILE A O 1
ATOM 629 N N . TRP A 1 82 ? 10.554 -8.815 -13.513 1.00 47.12 82 TRP A N 1
ATOM 630 C CA . TRP A 1 82 ? 9.707 -8.001 -12.606 1.00 47.12 82 TRP A CA 1
ATOM 631 C C . 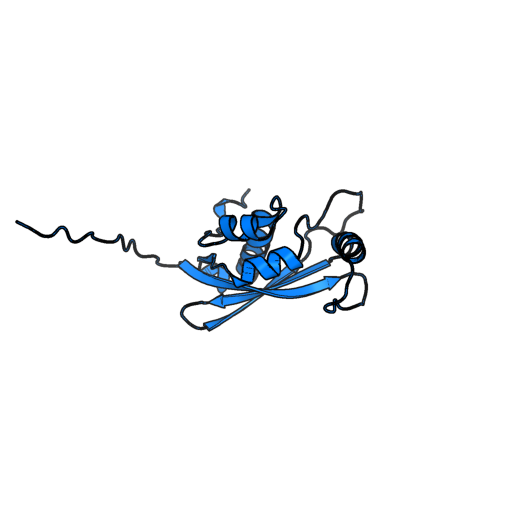TRP A 1 82 ? 9.768 -8.239 -11.077 1.00 47.12 82 TRP A C 1
ATOM 633 O O . TRP A 1 82 ? 9.068 -9.099 -10.561 1.00 47.12 82 TRP A O 1
ATOM 643 N N . GLU A 1 8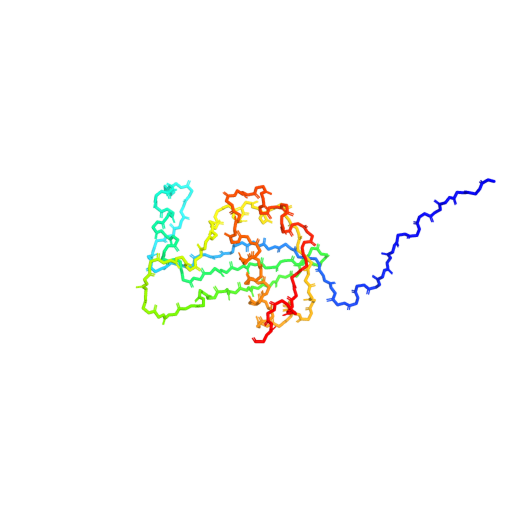3 ? 10.474 -7.381 -10.322 1.00 52.66 83 GLU A N 1
ATOM 644 C CA . GLU A 1 83 ? 10.425 -7.389 -8.837 1.00 52.66 83 GLU A CA 1
ATOM 645 C C .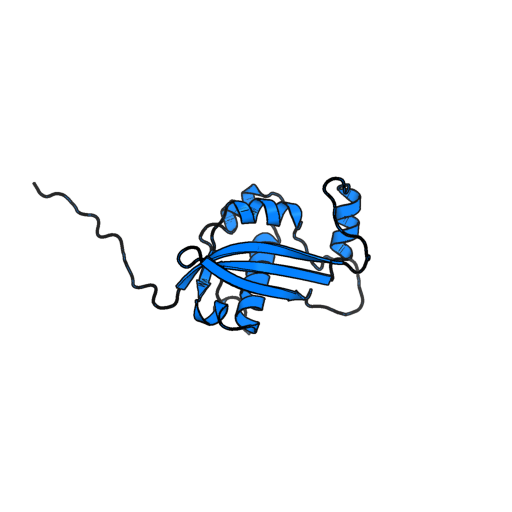 GLU A 1 83 ? 9.402 -6.407 -8.228 1.00 52.66 83 GLU A C 1
ATOM 647 O O . GLU A 1 83 ? 9.080 -6.496 -7.047 1.00 52.66 83 GLU A O 1
ATOM 652 N N . VAL A 1 84 ? 8.802 -5.519 -9.031 1.00 55.44 84 VAL A N 1
ATOM 653 C CA . VAL A 1 84 ? 7.570 -4.799 -8.671 1.00 55.44 84 VAL A CA 1
ATOM 654 C C . VAL A 1 84 ? 6.703 -4.672 -9.929 1.00 55.44 84 VAL A C 1
ATOM 656 O O . VAL A 1 84 ? 6.876 -3.749 -10.723 1.00 55.44 84 VAL A O 1
ATOM 659 N N . CYS A 1 85 ? 5.735 -5.574 -10.130 1.00 61.69 85 CYS A N 1
ATOM 660 C CA . CYS A 1 85 ? 4.758 -5.468 -11.236 1.00 61.69 85 CYS A CA 1
ATOM 661 C C . CYS A 1 85 ? 3.806 -4.261 -11.087 1.00 61.69 85 CYS A C 1
ATOM 663 O O . CYS A 1 85 ? 2.993 -3.967 -11.964 1.00 61.69 85 CYS A O 1
ATOM 665 N N . VAL A 1 86 ? 3.891 -3.551 -9.961 1.00 69.50 86 VAL A N 1
ATOM 666 C CA . VAL A 1 86 ? 2.992 -2.468 -9.582 1.00 69.50 86 VAL A CA 1
ATOM 667 C C . VAL A 1 86 ? 3.590 -1.116 -9.949 1.00 69.50 86 VAL A C 1
ATOM 669 O O . VAL A 1 86 ? 4.639 -0.724 -9.454 1.00 69.50 86 VAL A O 1
ATOM 672 N N . ASN A 1 87 ? 2.872 -0.321 -10.743 1.00 76.31 87 ASN A N 1
ATOM 673 C CA . ASN A 1 87 ? 3.241 1.076 -10.970 1.00 76.31 87 ASN A CA 1
ATOM 674 C C . ASN A 1 87 ? 2.982 1.921 -9.694 1.00 76.31 87 ASN A C 1
ATOM 676 O O . ASN A 1 87 ? 1.809 2.134 -9.355 1.00 76.31 87 ASN A O 1
ATOM 680 N N . PRO A 1 88 ? 4.012 2.488 -9.025 1.00 78.62 88 PRO A N 1
ATOM 681 C CA . PRO A 1 88 ? 3.835 3.207 -7.757 1.00 78.62 88 PRO A CA 1
ATOM 682 C C . PRO A 1 88 ? 2.950 4.456 -7.862 1.00 78.62 88 PRO A C 1
ATOM 684 O O . PRO A 1 88 ? 2.298 4.835 -6.892 1.00 78.62 88 PRO A O 1
ATOM 687 N N . PHE A 1 89 ? 2.860 5.097 -9.034 1.00 78.50 89 PHE A N 1
ATOM 688 C CA . PHE A 1 89 ? 1.972 6.249 -9.238 1.00 78.50 89 PHE A CA 1
ATOM 689 C C . PHE A 1 89 ? 0.508 5.838 -9.315 1.00 78.50 89 PHE A C 1
ATOM 691 O O . PHE A 1 89 ? -0.355 6.530 -8.773 1.00 78.50 89 PHE A O 1
ATOM 698 N N . GLN A 1 90 ? 0.214 4.730 -10.001 1.00 83.56 90 GLN A N 1
ATOM 699 C CA . GLN A 1 90 ? -1.144 4.185 -10.052 1.00 83.56 90 GLN A CA 1
ATOM 700 C C . GLN A 1 90 ? -1.561 3.696 -8.667 1.00 83.56 90 GLN A C 1
ATOM 702 O O . GLN A 1 90 ? -2.665 4.020 -8.230 1.00 83.56 90 GLN A O 1
ATOM 707 N N . LEU A 1 91 ? -0.650 3.027 -7.950 1.00 87.56 91 LEU A N 1
ATOM 708 C CA . LEU A 1 91 ? -0.877 2.617 -6.570 1.00 87.56 91 LEU A CA 1
ATOM 709 C C . LEU A 1 91 ? -1.117 3.828 -5.663 1.00 87.56 91 LEU A C 1
ATOM 711 O O . LEU A 1 91 ? -2.121 3.865 -4.968 1.00 87.56 91 LEU A O 1
ATOM 715 N N . SER A 1 92 ? -0.274 4.862 -5.719 1.00 88.38 92 SER A N 1
ATOM 716 C CA . SER A 1 92 ? -0.455 6.092 -4.932 1.00 88.38 92 SER A CA 1
ATOM 717 C C . SER A 1 92 ? -1.813 6.760 -5.191 1.00 88.38 92 SER A C 1
ATOM 719 O O . SER A 1 92 ? -2.510 7.144 -4.251 1.00 88.38 92 SER A O 1
ATOM 721 N N . LYS A 1 93 ? -2.246 6.832 -6.460 1.00 89.69 93 LYS A N 1
ATOM 722 C CA . LYS A 1 93 ? -3.586 7.327 -6.815 1.00 89.69 93 LYS A CA 1
ATOM 723 C C . LYS A 1 93 ? -4.694 6.456 -6.234 1.00 89.69 93 LYS A C 1
ATOM 725 O O . LYS A 1 93 ? -5.663 7.001 -5.721 1.00 89.69 93 LYS A O 1
ATOM 730 N N . ALA A 1 94 ? -4.570 5.134 -6.315 1.00 92.00 94 ALA A N 1
ATOM 731 C CA . ALA A 1 94 ? -5.564 4.218 -5.766 1.00 92.00 94 ALA A CA 1
ATOM 732 C C . ALA A 1 94 ? -5.650 4.330 -4.236 1.00 92.00 94 ALA A C 1
ATOM 734 O O . ALA A 1 94 ? -6.740 4.475 -3.688 1.00 92.00 94 ALA A O 1
ATOM 735 N N . LEU A 1 95 ? -4.500 4.366 -3.562 1.00 93.81 95 LEU A N 1
ATOM 736 C CA . LEU A 1 95 ? -4.373 4.493 -2.111 1.00 93.81 95 LEU A CA 1
ATOM 737 C C . LEU A 1 95 ? -5.054 5.745 -1.545 1.00 93.81 95 LEU A C 1
ATOM 739 O O . LEU A 1 95 ? -5.605 5.704 -0.449 1.00 93.81 95 LEU A O 1
ATOM 743 N N . ALA A 1 96 ? -5.099 6.839 -2.309 1.00 93.44 96 ALA A N 1
ATOM 744 C CA . ALA A 1 96 ? -5.814 8.051 -1.912 1.00 93.44 96 ALA A CA 1
ATOM 745 C C . ALA A 1 96 ? -7.340 7.861 -1.768 1.00 93.44 96 ALA A C 1
ATOM 747 O O . ALA A 1 96 ? -8.003 8.702 -1.154 1.00 93.44 96 ALA A O 1
ATOM 748 N N . HIS A 1 97 ? -7.903 6.786 -2.329 1.00 94.25 97 HIS A N 1
ATOM 749 C CA . HIS A 1 97 ? -9.345 6.549 -2.407 1.00 94.25 97 HIS A CA 1
ATOM 750 C C . HIS A 1 97 ? -9.837 5.331 -1.627 1.00 94.25 97 HIS A C 1
ATOM 752 O O . HIS A 1 97 ? -11.047 5.140 -1.551 1.00 94.25 97 HIS A O 1
ATOM 758 N N . VAL A 1 98 ? -8.941 4.540 -1.040 1.00 94.69 98 VAL A N 1
ATOM 759 C CA . VAL A 1 98 ? -9.306 3.289 -0.367 1.00 94.69 98 VAL A CA 1
ATOM 760 C C . VAL A 1 98 ? -9.042 3.342 1.128 1.00 94.69 98 VAL A C 1
ATOM 762 O O . VAL A 1 98 ? -8.252 4.146 1.633 1.00 94.69 98 VAL A O 1
ATOM 765 N N . SER A 1 99 ? -9.704 2.446 1.845 1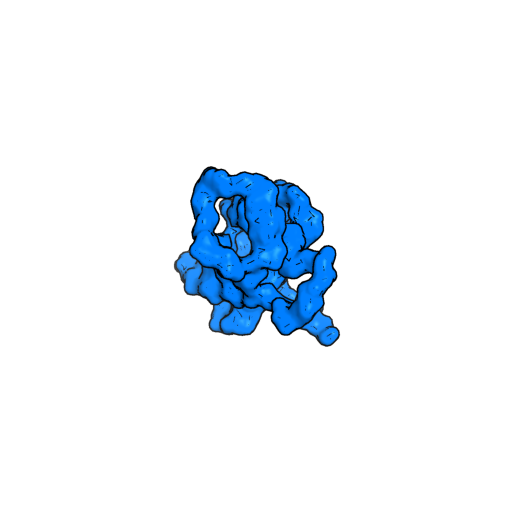.00 95.12 99 SER A N 1
ATOM 766 C CA . SER A 1 99 ? -9.334 2.089 3.209 1.00 95.12 99 SER A CA 1
ATOM 767 C C . SER A 1 99 ? -9.158 0.583 3.328 1.00 95.12 99 SER A C 1
ATOM 769 O O . SER A 1 99 ? -9.927 -0.169 2.745 1.00 95.12 99 SER A O 1
ATOM 771 N N . LEU A 1 100 ? -8.163 0.147 4.091 1.00 94.44 100 LEU A N 1
ATOM 772 C CA . LEU A 1 100 ? -7.857 -1.267 4.301 1.00 94.44 100 LEU A CA 1
ATOM 773 C C . LEU A 1 100 ? -8.309 -1.674 5.693 1.00 94.44 100 LEU A C 1
ATOM 775 O O . LEU A 1 100 ? -8.256 -0.860 6.617 1.00 94.44 100 LEU A O 1
ATOM 779 N N . VAL A 1 101 ? -8.731 -2.920 5.855 1.00 95.12 101 VAL A N 1
ATOM 780 C CA . VAL A 1 101 ? -8.936 -3.526 7.171 1.00 95.12 101 VAL A CA 1
ATOM 781 C C . VAL A 1 101 ? -7.703 -4.370 7.481 1.00 95.12 101 VAL A C 1
ATOM 783 O O . VAL A 1 101 ? -7.248 -5.140 6.643 1.00 95.12 101 VAL A O 1
ATOM 786 N N . VAL A 1 102 ? -7.145 -4.223 8.675 1.00 92.81 102 VAL A N 1
ATOM 787 C CA . VAL A 1 102 ? -5.949 -4.953 9.121 1.00 92.81 102 VAL A CA 1
ATOM 788 C C . VAL A 1 102 ? -6.095 -5.343 10.584 1.00 92.81 102 VAL A C 1
ATOM 790 O O . VAL A 1 102 ? -6.922 -4.770 11.297 1.00 92.81 102 VAL A O 1
ATOM 793 N N . ASP A 1 103 ? -5.272 -6.274 11.053 1.00 91.81 103 ASP A N 1
ATOM 794 C CA . ASP A 1 103 ? -5.1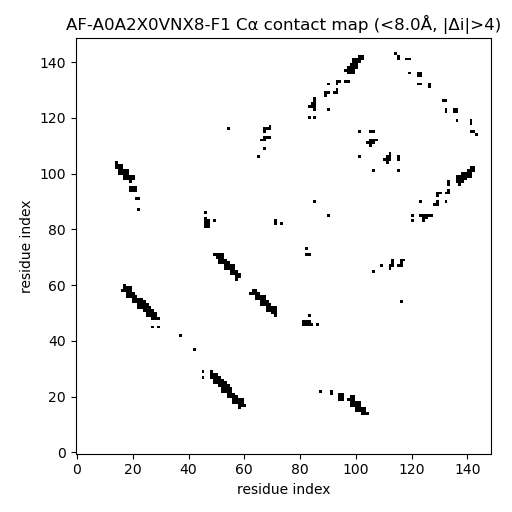88 -6.571 12.481 1.00 91.81 103 ASP A CA 1
ATOM 795 C C . ASP A 1 103 ? -4.349 -5.533 13.226 1.00 91.81 103 ASP A C 1
ATOM 797 O O . ASP A 1 103 ? -3.241 -5.173 12.820 1.00 91.81 103 ASP A O 1
ATOM 801 N N . ILE A 1 104 ? -4.874 -5.059 14.353 1.00 90.00 104 ILE A N 1
ATOM 802 C CA . ILE A 1 104 ? -4.242 -4.038 15.187 1.00 90.00 104 ILE A CA 1
ATOM 803 C C . ILE A 1 104 ? -2.940 -4.540 15.810 1.00 90.00 104 ILE A C 1
ATOM 805 O O . ILE A 1 104 ? -1.979 -3.781 15.916 1.00 90.00 104 ILE A O 1
ATOM 809 N N . ASP A 1 105 ? -2.874 -5.823 16.167 1.00 89.88 105 ASP A N 1
ATOM 810 C CA . ASP A 1 105 ? -1.661 -6.435 16.712 1.00 89.88 105 ASP A CA 1
ATOM 811 C C . ASP A 1 105 ? -0.535 -6.417 15.673 1.00 89.88 105 ASP A C 1
ATOM 813 O O . ASP A 1 105 ? 0.613 -6.117 15.995 1.00 89.88 105 ASP A O 1
ATOM 817 N N . ARG A 1 106 ? -0.887 -6.614 14.398 1.00 86.94 106 ARG A N 1
ATOM 818 C CA . ARG A 1 106 ? 0.042 -6.592 13.264 1.00 86.94 106 ARG A CA 1
ATOM 819 C C . ARG A 1 106 ? 0.496 -5.186 12.907 1.00 86.94 106 ARG A C 1
ATOM 821 O O . ARG A 1 106 ? 1.640 -4.989 12.528 1.00 86.94 106 ARG A O 1
ATOM 828 N N . LEU A 1 107 ? -0.366 -4.196 13.110 1.00 90.81 107 LEU A N 1
ATOM 829 C CA . LEU A 1 107 ? 0.010 -2.792 12.978 1.00 90.81 107 LEU A CA 1
ATOM 830 C C . LEU A 1 107 ? 1.010 -2.361 14.071 1.00 90.81 107 LEU A C 1
ATOM 832 O O . LEU A 1 107 ? 1.910 -1.559 13.814 1.00 90.81 107 LEU A O 1
ATOM 836 N N . ASN A 1 108 ? 0.892 -2.919 15.278 1.00 91.06 108 ASN A N 1
ATOM 837 C CA . ASN A 1 108 ? 1.807 -2.639 16.389 1.00 91.06 108 ASN A CA 1
ATOM 838 C C . ASN A 1 108 ? 3.162 -3.356 16.260 1.00 91.06 108 ASN A C 1
ATOM 840 O O . ASN A 1 108 ? 4.162 -2.865 16.784 1.00 91.06 108 ASN A O 1
ATOM 844 N N . ASP A 1 109 ? 3.210 -4.459 15.521 1.00 89.88 109 ASP A N 1
ATOM 845 C CA . ASP A 1 109 ? 4.408 -5.252 15.250 1.00 89.88 109 ASP A CA 1
ATOM 846 C C . ASP A 1 109 ? 5.155 -4.782 13.985 1.00 89.88 109 ASP A C 1
ATOM 848 O O . ASP A 1 109 ? 4.540 -4.395 12.996 1.00 89.88 109 ASP A O 1
ATOM 852 N N . GLU A 1 110 ? 6.489 -4.757 14.002 1.00 90.25 110 GLU A N 1
ATOM 853 C CA . GLU A 1 110 ? 7.274 -4.268 12.853 1.00 90.25 110 GLU A CA 1
ATOM 854 C C . GLU A 1 110 ? 7.217 -5.217 11.657 1.00 90.25 110 GLU A C 1
ATOM 856 O O . GLU A 1 110 ? 6.937 -4.769 10.542 1.00 90.25 110 GLU A O 1
ATOM 861 N N . ASP A 1 111 ? 7.375 -6.516 11.904 1.00 86.56 111 ASP A N 1
ATOM 862 C CA . ASP A 1 111 ? 7.266 -7.544 10.868 1.00 86.56 111 ASP A CA 1
ATOM 863 C C . ASP A 1 111 ? 5.831 -7.607 10.329 1.00 86.56 111 ASP A C 1
ATOM 865 O O . ASP A 1 111 ? 5.599 -7.662 9.121 1.00 86.56 111 ASP A O 1
ATOM 869 N N . GLY A 1 112 ? 4.843 -7.474 11.216 1.00 88.94 112 GLY A N 1
ATOM 870 C CA . GLY A 1 112 ? 3.438 -7.364 10.850 1.00 88.94 112 GLY A CA 1
ATOM 871 C C . GLY A 1 112 ? 3.127 -6.195 9.914 1.00 88.94 112 GLY A C 1
ATOM 872 O O . GLY A 1 112 ? 2.366 -6.345 8.957 1.00 88.94 112 GLY A O 1
ATOM 873 N N . ARG A 1 113 ? 3.749 -5.033 10.129 1.00 91.81 113 ARG A N 1
ATOM 874 C CA . ARG A 1 113 ? 3.623 -3.889 9.217 1.00 91.81 113 ARG A CA 1
ATOM 875 C C . ARG A 1 113 ? 4.254 -4.151 7.857 1.00 91.81 113 ARG A C 1
ATOM 877 O O . ARG A 1 113 ? 3.683 -3.728 6.851 1.00 91.81 113 ARG A O 1
ATOM 884 N N . ALA A 1 114 ? 5.397 -4.833 7.817 1.00 87.88 114 ALA A N 1
ATOM 885 C CA . ALA A 1 114 ? 6.024 -5.231 6.561 1.00 87.88 114 ALA A CA 1
ATOM 886 C C . ALA A 1 114 ? 5.115 -6.180 5.761 1.00 87.88 114 ALA A C 1
ATOM 888 O O . ALA A 1 114 ? 4.928 -5.966 4.566 1.00 87.88 114 ALA A O 1
ATOM 889 N N . LEU A 1 115 ? 4.463 -7.140 6.426 1.00 86.19 115 LEU A N 1
ATOM 890 C CA . LEU A 1 115 ? 3.484 -8.041 5.805 1.00 86.19 115 LEU A CA 1
ATOM 891 C C . LEU A 1 115 ? 2.242 -7.304 5.289 1.00 86.19 115 LEU A C 1
ATOM 893 O O . LEU A 1 115 ? 1.788 -7.571 4.182 1.00 86.19 115 LEU A O 1
ATOM 897 N N . ILE A 1 116 ? 1.720 -6.322 6.035 1.00 90.62 116 ILE A N 1
ATOM 898 C CA . ILE A 1 116 ? 0.618 -5.472 5.550 1.00 90.62 116 ILE A CA 1
ATOM 899 C C . ILE A 1 116 ? 1.018 -4.764 4.251 1.00 90.62 116 ILE A C 1
ATOM 901 O O . ILE A 1 116 ? 0.246 -4.724 3.295 1.00 90.62 116 ILE A O 1
ATOM 905 N N . ALA A 1 117 ? 2.216 -4.184 4.218 1.00 89.62 117 ALA A N 1
ATOM 906 C CA . ALA A 1 117 ? 2.706 -3.470 3.049 1.00 89.62 117 ALA A CA 1
ATOM 907 C C . ALA A 1 117 ? 2.970 -4.409 1.855 1.00 89.62 117 ALA A C 1
ATOM 909 O O . ALA A 1 117 ? 2.660 -4.037 0.723 1.00 89.62 117 ALA A O 1
ATOM 910 N N . LEU A 1 118 ? 3.455 -5.628 2.100 1.00 86.19 118 LEU A N 1
ATOM 911 C CA . LEU A 1 118 ? 3.611 -6.664 1.078 1.00 86.19 118 LEU A CA 1
ATOM 912 C C . LEU A 1 118 ? 2.249 -7.087 0.503 1.00 86.19 118 LEU A C 1
ATOM 914 O O . LEU A 1 118 ? 2.050 -7.008 -0.709 1.00 86.19 118 LEU A O 1
ATOM 918 N N . GLY A 1 119 ? 1.269 -7.358 1.369 1.00 87.44 119 GLY A N 1
ATOM 919 C CA . GLY A 1 119 ? -0.090 -7.707 0.957 1.00 87.44 119 GLY A CA 1
ATOM 920 C C . GLY A 1 119 ? -0.774 -6.624 0.114 1.00 87.44 119 GLY A C 1
ATOM 921 O O . GLY A 1 119 ? -1.551 -6.940 -0.787 1.00 87.44 119 GLY A O 1
ATOM 922 N N . ILE A 1 120 ? -0.464 -5.336 0.337 1.00 90.25 120 ILE A N 1
ATOM 923 C CA . ILE A 1 120 ? -0.923 -4.249 -0.548 1.00 90.25 120 ILE A CA 1
ATOM 924 C C . ILE A 1 120 ? -0.354 -4.439 -1.955 1.00 90.25 120 ILE A C 1
ATOM 926 O O . ILE A 1 120 ? -1.107 -4.333 -2.923 1.00 90.25 120 ILE A O 1
ATOM 930 N N . LEU A 1 121 ? 0.954 -4.688 -2.074 1.00 86.69 121 LEU A N 1
ATOM 931 C CA . LEU A 1 121 ? 1.646 -4.841 -3.355 1.00 86.69 121 LEU A CA 1
ATOM 932 C C . LEU A 1 121 ? 1.145 -6.071 -4.121 1.00 86.69 121 LEU A C 1
ATOM 934 O O . LEU A 1 121 ? 0.811 -5.953 -5.298 1.00 86.69 121 LEU A O 1
ATOM 938 N N . GLU A 1 122 ? 1.005 -7.212 -3.453 1.00 83.69 122 GLU A N 1
ATOM 939 C CA . GLU A 1 122 ? 0.506 -8.458 -4.052 1.00 83.69 122 GLU A CA 1
ATOM 940 C C . GLU A 1 122 ? -0.950 -8.328 -4.498 1.00 83.69 122 GLU A C 1
ATOM 942 O O . GLU A 1 122 ? -1.326 -8.738 -5.601 1.00 83.69 122 GLU A O 1
ATOM 947 N N . ALA A 1 123 ? -1.790 -7.668 -3.693 1.00 86.94 123 ALA A N 1
ATOM 948 C CA . ALA A 1 123 ? -3.173 -7.412 -4.067 1.00 86.94 123 ALA A CA 1
ATOM 949 C C . ALA A 1 123 ? -3.280 -6.590 -5.360 1.00 86.94 123 ALA A C 1
ATOM 951 O O . ALA A 1 123 ? -4.246 -6.763 -6.104 1.00 86.94 123 ALA A O 1
ATOM 952 N N . VAL A 1 124 ? -2.315 -5.724 -5.673 1.00 86.00 124 VAL A N 1
ATOM 953 C CA . VAL A 1 124 ? -2.363 -4.883 -6.879 1.00 86.00 124 VAL A CA 1
ATOM 954 C C . VAL A 1 124 ? -1.439 -5.328 -8.008 1.00 86.00 124 VAL A C 1
ATOM 956 O O . VAL A 1 124 ? -1.449 -4.690 -9.060 1.00 86.00 124 VAL A O 1
ATOM 959 N N . GLU A 1 125 ? -0.697 -6.421 -7.841 1.00 82.69 125 GLU A N 1
ATOM 960 C CA . GLU A 1 125 ? 0.308 -6.903 -8.795 1.00 82.69 125 GLU A CA 1
ATOM 961 C C . GLU A 1 125 ? -0.253 -7.072 -10.218 1.00 82.69 125 GLU A C 1
ATOM 963 O O . GLU A 1 125 ? 0.332 -6.615 -11.198 1.00 82.69 125 GLU A O 1
ATOM 968 N N . ALA A 1 126 ? -1.448 -7.656 -10.332 1.00 81.06 126 ALA A N 1
ATOM 969 C CA . ALA A 1 126 ? -2.108 -7.897 -11.616 1.00 81.06 126 ALA A CA 1
ATOM 970 C C . ALA A 1 126 ? -2.905 -6.686 -12.150 1.00 81.06 126 ALA A C 1
ATOM 972 O O . ALA A 1 126 ? -3.472 -6.735 -13.248 1.00 81.06 126 ALA A O 1
ATOM 973 N N . CYS A 1 127 ? -3.005 -5.596 -11.386 1.00 83.81 127 CYS A N 1
ATOM 974 C CA . CYS A 1 127 ? -3.843 -4.456 -11.739 1.00 83.81 127 CYS A CA 1
ATOM 975 C C . CYS A 1 127 ? -3.098 -3.485 -12.659 1.00 83.81 127 CYS A C 1
ATOM 977 O O . CYS A 1 127 ? -2.154 -2.809 -12.267 1.00 83.81 127 CYS A O 1
ATOM 979 N N . THR A 1 128 ? -3.602 -3.311 -13.880 1.00 80.81 128 THR A N 1
ATOM 980 C CA . THR A 1 128 ? -3.010 -2.384 -14.865 1.00 80.81 128 THR A CA 1
ATOM 981 C C . THR A 1 128 ? -3.581 -0.962 -14.802 1.00 80.81 128 THR A C 1
ATOM 983 O O . THR A 1 128 ? -3.111 -0.068 -15.506 1.00 80.81 128 THR A O 1
ATOM 986 N N . ARG A 1 129 ? -4.617 -0.725 -13.983 1.00 83.88 129 ARG A N 1
ATOM 987 C CA . ARG A 1 129 ? -5.324 0.564 -13.866 1.00 83.88 129 ARG A CA 1
ATOM 988 C C . ARG A 1 129 ? -5.635 0.892 -12.410 1.00 83.88 129 ARG A C 1
ATOM 990 O O . ARG A 1 129 ? -6.066 0.009 -11.672 1.00 83.88 129 ARG A O 1
ATOM 997 N N . ALA A 1 130 ? -5.544 2.172 -12.037 1.00 85.44 130 ALA A N 1
ATOM 998 C CA . ALA A 1 130 ? -5.899 2.631 -10.692 1.00 85.44 130 ALA A CA 1
ATOM 999 C C . ALA A 1 130 ? -7.332 2.259 -10.270 1.00 85.44 130 ALA A C 1
ATOM 1001 O O . ALA A 1 130 ? -7.539 1.916 -9.116 1.00 85.44 130 ALA A O 1
ATOM 1002 N N . SER A 1 131 ? -8.317 2.265 -11.178 1.00 89.12 131 SER A N 1
ATOM 1003 C CA . SER A 1 131 ? -9.691 1.866 -10.827 1.00 89.12 131 SER A CA 1
ATOM 1004 C C . SER A 1 131 ? -9.779 0.410 -10.359 1.00 89.12 131 SER A C 1
ATOM 1006 O O . SER A 1 131 ? -10.445 0.135 -9.372 1.00 89.12 131 SER A O 1
ATOM 1008 N N . ALA A 1 132 ? -9.054 -0.502 -11.014 1.00 90.88 132 ALA A N 1
ATOM 1009 C CA . ALA A 1 132 ? -9.006 -1.909 -10.621 1.00 90.88 132 ALA A CA 1
ATOM 1010 C C . ALA A 1 132 ? -8.285 -2.098 -9.275 1.00 90.88 132 ALA A C 1
ATOM 1012 O O . ALA A 1 132 ? -8.689 -2.924 -8.465 1.00 90.88 132 ALA A O 1
ATOM 1013 N N . MET A 1 133 ? -7.250 -1.294 -9.005 1.00 92.12 133 MET A N 1
ATOM 1014 C CA . MET A 1 133 ? -6.592 -1.267 -7.694 1.00 92.12 133 MET A CA 1
ATOM 1015 C C . MET A 1 133 ? -7.547 -0.781 -6.597 1.00 92.12 133 MET A C 1
ATOM 1017 O O . MET A 1 133 ? -7.582 -1.374 -5.526 1.00 92.12 133 MET A O 1
ATOM 1021 N N . VAL A 1 134 ? -8.345 0.260 -6.867 1.00 91.88 134 VAL A N 1
ATOM 1022 C CA . VAL A 1 134 ? -9.359 0.768 -5.927 1.00 91.88 134 VAL A CA 1
ATOM 1023 C C . VAL A 1 134 ? -10.400 -0.306 -5.623 1.00 91.88 134 VAL A C 1
ATOM 1025 O O . VAL A 1 134 ? -10.652 -0.586 -4.458 1.00 91.88 134 VAL A O 1
ATOM 1028 N N . GLU A 1 135 ? -10.957 -0.943 -6.656 1.00 92.31 135 GLU A N 1
ATOM 1029 C CA . GLU A 1 135 ? -11.938 -2.026 -6.505 1.00 92.31 135 GLU A CA 1
ATOM 1030 C C . GLU A 1 135 ? -11.392 -3.208 -5.696 1.00 92.31 135 GLU A C 1
ATOM 1032 O O . GLU A 1 135 ? -12.139 -3.846 -4.959 1.00 92.31 135 GLU A O 1
ATOM 1037 N N . ARG A 1 136 ? -10.094 -3.503 -5.830 1.00 91.25 136 ARG A N 1
ATOM 1038 C CA . ARG A 1 136 ? -9.453 -4.642 -5.170 1.00 91.25 136 ARG A CA 1
ATOM 1039 C C . ARG A 1 136 ? -8.987 -4.344 -3.744 1.00 91.25 136 ARG A C 1
ATOM 1041 O O . ARG A 1 136 ? -8.973 -5.262 -2.935 1.00 91.25 136 ARG A O 1
ATOM 1048 N N . LEU A 1 137 ? -8.614 -3.100 -3.440 1.00 93.50 137 LEU A N 1
ATOM 1049 C CA . LEU A 1 137 ? -8.115 -2.697 -2.122 1.00 93.50 137 LEU A CA 1
ATOM 1050 C C . LEU A 1 137 ? -9.204 -2.150 -1.193 1.00 93.50 137 LEU A C 1
ATOM 1052 O O . LEU A 1 137 ? -9.058 -2.266 0.020 1.00 93.50 137 LEU A O 1
ATOM 1056 N N . ASP A 1 138 ? -10.265 -1.517 -1.699 1.00 94.62 138 ASP A N 1
ATOM 1057 C CA . ASP A 1 138 ? -11.216 -0.854 -0.803 1.00 94.62 138 ASP A CA 1
ATOM 1058 C C . ASP A 1 138 ? -11.979 -1.850 0.076 1.00 94.62 138 ASP A C 1
ATOM 1060 O O . ASP A 1 138 ? -12.691 -2.734 -0.397 1.00 94.62 138 ASP A O 1
ATOM 1064 N N . GLY A 1 139 ? -11.809 -1.707 1.388 1.00 92.31 139 GLY A N 1
ATOM 1065 C CA . GLY A 1 139 ? -12.339 -2.622 2.389 1.00 92.31 139 GLY A CA 1
ATOM 1066 C C . GLY A 1 139 ? -11.641 -3.982 2.435 1.00 92.31 139 GLY A C 1
ATOM 1067 O O . GLY A 1 139 ? -12.078 -4.828 3.218 1.00 92.31 139 GLY A O 1
ATOM 1068 N N . ALA A 1 140 ? -10.581 -4.199 1.648 1.00 91.44 140 ALA A N 1
ATOM 1069 C CA . ALA A 1 140 ? -9.830 -5.447 1.652 1.00 91.44 140 ALA A CA 1
ATOM 1070 C C . ALA A 1 140 ? -9.214 -5.695 3.030 1.00 91.44 140 ALA A C 1
ATOM 1072 O O . ALA A 1 140 ? -8.698 -4.775 3.673 1.00 91.44 140 ALA A O 1
ATOM 1073 N N . TYR A 1 141 ? -9.293 -6.946 3.478 1.00 89.06 141 TYR A N 1
ATOM 1074 C CA . TYR A 1 141 ? -8.681 -7.391 4.719 1.00 89.06 141 TYR A CA 1
ATOM 1075 C C . TYR A 1 141 ? -7.348 -8.062 4.401 1.00 89.06 141 TYR A C 1
ATOM 1077 O O . TYR A 1 141 ? -7.331 -9.029 3.646 1.00 89.06 141 TYR A O 1
ATOM 1085 N N . ILE A 1 142 ? -6.255 -7.531 4.948 1.00 84.12 142 ILE A N 1
ATOM 1086 C CA . ILE A 1 142 ? -4.906 -8.083 4.765 1.00 84.12 142 ILE A CA 1
ATOM 1087 C C . ILE A 1 142 ? -4.530 -8.842 6.048 1.00 84.12 142 ILE A C 1
ATOM 1089 O O . ILE A 1 142 ? -4.411 -8.216 7.104 1.00 84.12 142 ILE A O 1
ATOM 1093 N N . HIS A 1 143 ? -4.397 -10.174 5.957 1.00 76.44 143 HIS A N 1
ATOM 1094 C CA . HIS A 1 143 ? -4.083 -11.094 7.064 1.00 76.44 143 HIS A CA 1
ATOM 1095 C C . HIS A 1 143 ? -3.037 -12.156 6.662 1.00 76.44 143 HIS A C 1
ATOM 1097 O O . HIS A 1 143 ? -2.785 -12.363 5.479 1.00 76.44 143 HIS A O 1
ATOM 1103 N N . ASP A 1 144 ? -2.437 -12.800 7.669 1.00 56.34 144 ASP A N 1
ATOM 1104 C CA . ASP A 1 144 ? -1.269 -13.696 7.598 1.00 56.34 144 ASP A CA 1
ATOM 1105 C C . ASP A 1 144 ? -1.568 -15.087 7.001 1.00 56.34 144 ASP A C 1
ATOM 1107 O O . ASP A 1 144 ? -0.692 -15.686 6.395 1.00 56.34 144 ASP A O 1
ATOM 1111 N N . ASP A 1 145 ? -2.800 -15.604 7.125 1.00 55.88 145 ASP A N 1
ATOM 1112 C CA . ASP A 1 145 ? -3.158 -16.967 6.670 1.00 55.88 145 ASP A CA 1
ATOM 1113 C C . ASP A 1 145 ? -3.039 -17.189 5.141 1.00 55.88 145 ASP A C 1
ATOM 1115 O O . ASP A 1 145 ? -3.096 -18.332 4.688 1.00 55.88 145 ASP A O 1
ATOM 1119 N N . ASP A 1 146 ? -2.858 -16.128 4.343 1.00 53.09 146 ASP A N 1
ATOM 1120 C CA . ASP A 1 146 ? -2.521 -16.228 2.910 1.00 53.09 146 ASP A CA 1
ATOM 1121 C C . ASP A 1 146 ? -1.002 -16.413 2.663 1.00 53.09 146 ASP A C 1
ATOM 1123 O O . ASP A 1 146 ? -0.587 -16.631 1.524 1.00 53.09 146 ASP A O 1
ATOM 1127 N N . TRP A 1 147 ? -0.173 -16.363 3.715 1.00 57.44 147 TRP A N 1
ATOM 1128 C CA . TRP A 1 147 ? 1.296 -16.299 3.658 1.00 57.44 147 TRP A CA 1
ATOM 1129 C C . TRP A 1 147 ? 2.007 -17.308 4.584 1.00 57.44 147 TRP A C 1
ATOM 1131 O O . TRP A 1 147 ? 3.074 -17.024 5.128 1.00 57.44 147 TRP A O 1
ATOM 1141 N N . GLY A 1 148 ? 1.454 -18.519 4.720 1.00 46.12 148 GLY A N 1
ATOM 1142 C CA . GLY A 1 148 ? 2.155 -19.705 5.246 1.00 46.12 148 GLY A CA 1
ATOM 1143 C C . GLY A 1 148 ? 1.756 -20.961 4.458 1.00 46.12 148 GLY A C 1
ATOM 1144 O O . GLY A 1 148 ? 0.590 -21.112 4.101 1.00 46.12 148 GLY A O 1
ATOM 1145 N N . GLU A 1 149 ? 2.651 -21.883 4.097 1.00 42.12 149 GLU A N 1
ATOM 1146 C CA . GLU A 1 149 ? 3.905 -22.347 4.728 1.00 42.12 149 GLU A CA 1
ATOM 1147 C C . GLU A 1 149 ? 5.105 -22.362 3.758 1.00 42.12 149 GLU A C 1
ATOM 1149 O O . GLU A 1 149 ? 4.902 -22.675 2.559 1.00 42.12 149 GLU A O 1
#

Solvent-accessible surface area (backbone atoms only — not comparable to full-atom values): 8896 Å² total; per-residue (Å²): 137,82,84,84,77,79,78,74,83,76,73,81,67,86,52,57,43,48,28,34,52,42,74,73,45,74,42,45,77,58,95,69,81,92,58,104,77,73,48,74,70,59,49,57,61,41,46,78,33,53,49,30,43,28,32,36,40,29,34,70,88,78,65,50,73,45,79,22,60,33,62,49,94,72,94,68,89,84,76,97,72,76,89,48,67,48,58,67,68,43,49,45,59,18,34,76,75,31,39,33,32,35,44,47,69,33,64,75,32,71,69,40,24,25,49,48,52,44,48,54,49,62,71,27,37,88,41,90,43,37,67,56,32,28,71,60,40,44,66,32,72,53,70,66,86,86,74,70,133

Secondary structure (DSSP, 8-state):
-------------TTEEEEEEEEEEEEESS-----TT--HHHHHHHHHHEEEEEEEEEETTT--EEEEEEE-S--S---SS-S--S-HHHHHHHHTT--EEEEHHHHHSHHHHHHHHHHHHHHHTT--SHHHHHHHHTT-EE-GGGS--

Foldseek 3Di:
DDDDDPPDDCPDPPFKFKKQKAFPDWDFPPPDDDDPPQDPVSQVVRQLGTQKTKIWIATPPPRDIDIAIAGLPDDDDDDDDGSQLDRNVLLNVLSVQAMEMEGPVLRVDHVSSNQVVVQLRVQCNPPPGSVSSNVSGHHYYRDCPVPDD